Protein AF-A0A4U1CZB6-F1 (afdb_monomer_lite)

InterPro domains:
  IPR027994 WxL domain [PF13731] (20-150)

Foldseek 3Di:
DDWDDWDKDKDDFDDLPQDWDKDFAFDPFWTKDAQPVQALQKKWKWKAKAFKAWPVRPAGDDFPFKKFAAWPDKDFPDFDAFDDWDAPHDIDGRNDDDIDTGTIGHSRGTGGMIIIHGDGRRIMGTDRSVRWDADPVRHTIMIIMIMDMDMDGD

Organism: NCBI:txid1037680

Radius of gyration: 17.82 Å; chains: 1; bounding box: 45×23×53 Å

Sequence (154 aa):
MEYKPFSTIKSEYPKLNGTTQKVSESFLNKVIIKDTRKERNGWKLQVIASPLISEDTFRLFPENTIKLKSISDVSQISGLKGIAPTIVNSEQFIDGQQFITLVSASEETGYGIYEMTFPSNALQLELNPAFAYVRQDGTPLKYQTDINWRVIPN

Structure (mmCIF, N/CA/C/O backbone):
data_AF-A0A4U1CZB6-F1
#
_entry.id   AF-A0A4U1CZB6-F1
#
loop_
_atom_site.group_PDB
_atom_site.id
_atom_site.type_symbol
_atom_site.label_atom_id
_atom_site.label_alt_id
_atom_site.label_comp_id
_atom_site.label_asym_id
_atom_site.label_entity_id
_atom_site.label_seq_id
_atom_site.pdbx_PDB_ins_code
_atom_site.Cartn_x
_atom_site.Cartn_y
_atom_site.Cartn_z
_atom_site.occupancy
_atom_site.B_iso_or_equiv
_atom_site.auth_seq_id
_atom_site.auth_comp_id
_atom_site.auth_asym_id
_atom_site.auth_atom_id
_atom_site.pdbx_PDB_model_num
ATOM 1 N N . MET A 1 1 ? 19.096 3.255 -4.516 1.00 48.62 1 MET A N 1
ATOM 2 C CA . MET A 1 1 ? 17.630 3.263 -4.672 1.00 48.62 1 MET A CA 1
ATOM 3 C C . MET A 1 1 ? 17.075 4.036 -3.492 1.00 48.62 1 MET A C 1
ATOM 5 O O . MET A 1 1 ? 17.373 3.672 -2.364 1.00 48.62 1 MET A O 1
ATOM 9 N N . GLU A 1 2 ? 16.409 5.158 -3.740 1.00 31.55 2 GLU A N 1
ATOM 10 C CA . GLU A 1 2 ? 15.853 6.022 -2.691 1.00 31.55 2 GLU A CA 1
ATOM 11 C C . GLU A 1 2 ? 14.326 5.931 -2.756 1.00 31.55 2 GLU A C 1
ATOM 13 O O . GLU A 1 2 ? 13.760 5.964 -3.851 1.00 31.55 2 GLU A O 1
ATOM 18 N N . TYR A 1 3 ? 13.680 5.789 -1.599 1.00 40.88 3 TYR A N 1
ATOM 19 C CA . TYR A 1 3 ? 12.244 5.575 -1.468 1.00 40.88 3 TYR A CA 1
ATOM 20 C C . TYR A 1 3 ? 11.691 6.426 -0.313 1.00 40.88 3 TYR A C 1
ATOM 22 O O . TYR A 1 3 ? 12.267 6.423 0.775 1.00 40.88 3 TYR A O 1
ATOM 30 N N . LYS A 1 4 ? 10.593 7.159 -0.541 1.00 42.66 4 LYS A N 1
ATOM 31 C CA . LYS A 1 4 ? 9.857 7.915 0.491 1.00 42.66 4 LYS A CA 1
ATOM 32 C C . LYS A 1 4 ? 8.361 7.938 0.166 1.00 42.66 4 LYS A C 1
ATOM 34 O O . LYS A 1 4 ? 7.960 8.608 -0.781 1.00 42.66 4 LYS A O 1
ATOM 39 N N . PRO A 1 5 ? 7.542 7.230 0.948 1.00 41.53 5 PRO A N 1
ATOM 40 C CA . PRO A 1 5 ? 6.414 7.863 1.608 1.00 41.53 5 PRO A CA 1
ATOM 41 C C . PRO A 1 5 ? 6.253 7.292 3.019 1.00 41.53 5 PRO A C 1
ATOM 43 O O . PRO A 1 5 ? 5.990 6.108 3.212 1.00 41.53 5 PRO A O 1
ATOM 46 N N . PHE A 1 6 ? 6.381 8.162 4.014 1.00 35.38 6 PHE A N 1
ATOM 47 C CA . PHE A 1 6 ? 5.766 7.913 5.309 1.00 35.38 6 PHE A CA 1
ATOM 48 C C . PHE A 1 6 ? 4.330 8.423 5.210 1.00 35.38 6 PHE A C 1
ATOM 50 O O . PHE A 1 6 ? 4.113 9.592 4.889 1.00 35.38 6 PHE A O 1
ATOM 57 N N . SER A 1 7 ? 3.358 7.548 5.442 1.00 49.62 7 SER A N 1
ATOM 58 C CA . SER A 1 7 ? 1.954 7.923 5.580 1.00 49.62 7 SER A CA 1
ATOM 59 C C . SER A 1 7 ? 1.420 7.299 6.861 1.00 49.62 7 SER A C 1
ATOM 61 O O . SER A 1 7 ? 1.226 6.087 6.921 1.00 49.62 7 SER A O 1
ATOM 63 N N . THR A 1 8 ? 1.208 8.126 7.881 1.00 48.19 8 THR A N 1
ATOM 64 C CA . THR A 1 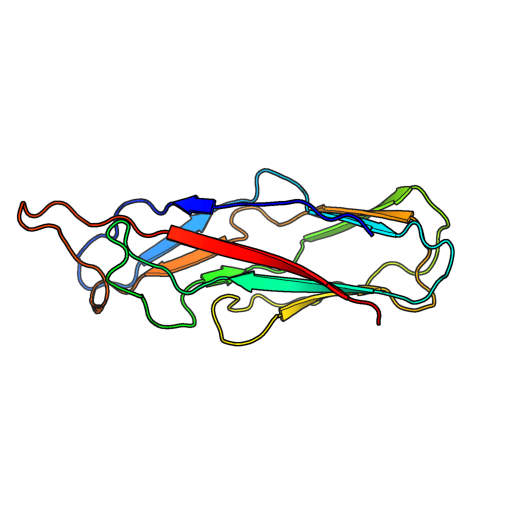8 ? 0.437 7.748 9.068 1.00 48.19 8 THR A CA 1
ATOM 65 C C . THR A 1 8 ? -1.037 7.942 8.742 1.00 48.19 8 THR A C 1
ATOM 67 O O . THR A 1 8 ? -1.443 9.058 8.411 1.00 48.19 8 THR A O 1
ATOM 70 N N . ILE A 1 9 ? -1.832 6.879 8.846 1.00 52.09 9 ILE A N 1
ATOM 71 C CA . ILE A 1 9 ? -3.294 6.975 8.763 1.00 52.09 9 ILE A CA 1
ATOM 72 C C . ILE A 1 9 ? -3.857 7.134 10.168 1.00 52.09 9 ILE A C 1
ATOM 74 O O . ILE A 1 9 ? -3.485 6.400 11.086 1.00 52.09 9 ILE A O 1
ATOM 78 N N . LYS A 1 10 ? -4.763 8.099 10.329 1.00 53.84 10 LYS A N 1
ATOM 79 C CA . LYS A 1 10 ? -5.525 8.325 11.558 1.00 53.84 10 LYS A CA 1
ATOM 80 C C . LYS A 1 10 ? -6.994 8.121 11.230 1.00 53.84 10 LYS A C 1
ATOM 82 O O . LYS A 1 10 ? -7.561 8.944 10.521 1.00 53.84 10 LYS A O 1
ATOM 87 N N . SER A 1 11 ? -7.609 7.059 11.747 1.00 51.97 11 SER A N 1
ATOM 88 C CA . SER A 1 11 ? -9.038 6.852 11.501 1.00 51.97 11 SER A CA 1
ATOM 89 C C . SER A 1 11 ? -9.883 7.854 12.294 1.00 51.97 11 SER A C 1
ATOM 91 O O . SER A 1 11 ? -9.538 8.247 13.415 1.00 51.97 11 SER A O 1
ATOM 93 N N . GLU A 1 12 ? -11.046 8.211 11.745 1.00 60.22 12 GLU A N 1
ATOM 94 C CA . GLU A 1 12 ? -12.145 8.750 12.549 1.00 60.22 12 GLU A CA 1
ATOM 95 C C . GLU A 1 12 ? -12.662 7.692 13.543 1.00 60.22 12 GLU A C 1
ATOM 97 O O . GLU A 1 12 ? -12.373 6.496 13.425 1.00 60.22 12 GLU A O 1
ATOM 102 N N . TYR A 1 13 ? -13.394 8.142 14.564 1.00 55.91 13 TYR A N 1
ATOM 103 C CA . TYR A 1 13 ? -13.839 7.312 15.683 1.00 55.91 13 TYR A CA 1
ATOM 104 C C . TYR A 1 13 ? -14.695 6.111 15.224 1.00 55.91 13 TYR A C 1
ATOM 106 O O . TYR A 1 13 ? -15.724 6.320 14.573 1.00 55.91 13 TYR A O 1
ATOM 114 N N . PRO A 1 14 ? -14.352 4.863 15.601 1.00 61.16 14 PRO A N 1
ATOM 115 C CA . PRO A 1 14 ? -15.210 3.714 15.321 1.00 61.16 14 PRO A CA 1
ATOM 116 C C . PRO A 1 14 ? -16.547 3.841 16.072 1.00 61.16 14 PRO A C 1
ATOM 118 O O . PRO A 1 14 ? -16.578 4.057 17.283 1.00 61.16 14 PRO A O 1
ATOM 121 N N . LYS A 1 15 ? -17.678 3.684 15.369 1.00 65.75 15 LYS A N 1
ATOM 122 C CA . LYS A 1 15 ? -19.023 3.675 15.977 1.00 65.75 15 LYS A CA 1
ATOM 123 C C . LYS A 1 15 ? -19.290 2.349 16.700 1.00 65.75 15 LYS A C 1
ATOM 125 O O . LYS A 1 15 ? -19.160 1.280 16.119 1.00 65.75 15 LYS A O 1
ATOM 130 N N . LEU A 1 16 ? -19.736 2.377 17.948 1.00 60.41 16 LEU A N 1
ATOM 131 C CA . LEU A 1 16 ? -20.037 1.155 18.707 1.00 60.41 16 LEU A CA 1
ATOM 132 C C . LEU A 1 16 ? -21.495 0.716 18.508 1.00 60.41 16 LEU A C 1
ATOM 134 O O . LEU A 1 16 ? -22.296 0.754 19.433 1.00 60.41 16 LEU A O 1
ATOM 138 N N . ASN A 1 17 ? -21.861 0.336 17.282 1.00 71.44 17 ASN A N 1
ATOM 139 C CA . ASN A 1 17 ? -23.235 -0.054 16.923 1.00 71.44 17 ASN A CA 1
ATOM 140 C C . ASN A 1 17 ? -23.401 -1.561 16.637 1.00 71.44 17 ASN A C 1
ATOM 142 O O . ASN A 1 17 ? -24.411 -1.972 16.073 1.00 71.44 17 ASN A O 1
ATOM 146 N N . GLY A 1 18 ? -22.392 -2.374 16.967 1.00 72.19 18 GLY A N 1
ATOM 147 C CA . GLY A 1 18 ? -22.397 -3.821 16.724 1.00 72.19 18 GLY A CA 1
ATOM 148 C C . GLY A 1 18 ? -22.174 -4.241 15.266 1.00 72.19 18 GLY A C 1
ATOM 149 O O . GLY A 1 18 ? -22.159 -5.435 14.985 1.00 72.19 18 GLY A O 1
ATOM 150 N N . THR A 1 19 ? -21.964 -3.299 14.341 1.00 82.94 19 THR A N 1
ATOM 151 C CA . THR A 1 19 ? -21.697 -3.598 12.925 1.00 82.94 19 THR A CA 1
ATOM 152 C C . THR A 1 19 ? -20.272 -3.230 12.535 1.00 82.94 19 THR A C 1
ATOM 154 O O . THR A 1 19 ? -19.765 -2.174 12.920 1.00 82.94 19 THR A O 1
ATOM 157 N N . THR A 1 20 ? -19.626 -4.096 11.748 1.00 83.88 20 THR A N 1
ATOM 158 C CA . THR A 1 20 ? -18.314 -3.802 11.165 1.00 83.88 20 THR A CA 1
ATOM 159 C C . THR A 1 20 ? -18.411 -2.579 10.266 1.00 83.88 20 THR A C 1
ATOM 161 O O . THR A 1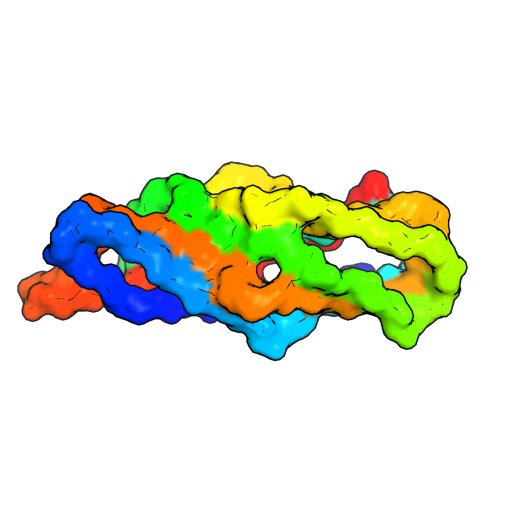 20 ? -19.230 -2.526 9.347 1.00 83.88 20 THR A O 1
ATOM 164 N N . GLN A 1 21 ? -17.549 -1.604 10.517 1.00 82.38 21 GLN A N 1
ATOM 165 C CA . GLN A 1 21 ? -17.460 -0.388 9.726 1.00 82.38 21 GLN A CA 1
ATOM 166 C C . GLN A 1 21 ? -16.373 -0.494 8.678 1.00 82.38 21 GLN A C 1
ATOM 168 O O . GLN A 1 21 ? -15.299 -1.032 8.931 1.00 82.38 21 GLN A O 1
ATOM 173 N N . LYS A 1 22 ? -16.662 0.077 7.511 1.00 86.81 22 LYS A N 1
ATOM 174 C CA . LYS A 1 22 ? -15.688 0.266 6.447 1.00 86.81 22 LYS A CA 1
ATOM 175 C C . LYS A 1 22 ? -15.369 1.745 6.346 1.00 86.81 22 LYS A C 1
ATOM 177 O O . LYS A 1 22 ? -16.262 2.545 6.078 1.00 86.81 22 LYS A O 1
ATOM 182 N N . VAL A 1 23 ? -14.112 2.087 6.578 1.00 83.75 23 VAL A N 1
ATOM 183 C CA . VAL A 1 23 ? -13.581 3.436 6.366 1.00 83.75 23 VAL A CA 1
ATOM 184 C C . VAL A 1 23 ? -12.605 3.344 5.211 1.00 83.75 23 VAL A C 1
ATOM 186 O O . VAL A 1 23 ? -11.836 2.390 5.144 1.00 83.75 23 VAL A O 1
ATOM 189 N N . SER A 1 24 ? -12.643 4.289 4.279 1.00 85.88 24 SER A N 1
ATOM 190 C CA . SER A 1 24 ? -11.718 4.284 3.149 1.00 85.88 24 SER A CA 1
ATOM 191 C C . SER A 1 24 ? -11.005 5.613 3.009 1.00 85.88 24 SER A C 1
ATOM 193 O O . SER A 1 24 ? -11.607 6.665 3.202 1.00 85.88 24 SE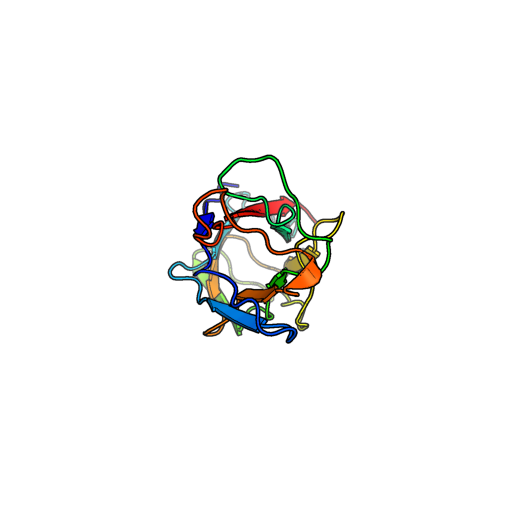R A O 1
ATOM 195 N N . GLU A 1 25 ? -9.737 5.543 2.624 1.00 84.12 25 GLU A N 1
ATOM 196 C CA . GLU A 1 25 ? -8.878 6.698 2.398 1.00 84.12 25 GLU A CA 1
ATOM 197 C C . GLU A 1 25 ? -8.169 6.602 1.046 1.00 84.12 25 GLU A C 1
ATOM 199 O O . GLU A 1 25 ? -7.934 5.522 0.494 1.00 84.12 25 GLU A O 1
ATOM 204 N N . SER A 1 26 ? -7.838 7.767 0.494 1.00 83.88 26 SER A N 1
ATOM 205 C CA . SER A 1 26 ? -7.066 7.892 -0.742 1.00 83.88 26 SER A CA 1
ATOM 206 C C . SER A 1 26 ? -5.629 8.283 -0.419 1.00 83.88 26 SER A C 1
ATOM 208 O O . SER A 1 26 ? -5.392 9.103 0.466 1.00 83.88 26 SER A O 1
ATOM 210 N N . PHE A 1 27 ? -4.666 7.760 -1.176 1.00 80.94 27 PHE A N 1
ATOM 211 C CA . PHE A 1 27 ? -3.297 8.263 -1.103 1.00 80.94 27 PHE A CA 1
ATOM 212 C C . PHE A 1 27 ? -3.230 9.641 -1.763 1.00 80.94 27 PHE A C 1
ATOM 214 O O . PHE A 1 27 ? -3.571 9.788 -2.935 1.00 80.94 27 PHE A O 1
ATOM 221 N N . LEU A 1 28 ? -2.783 10.651 -1.013 1.00 72.75 28 LEU A N 1
ATOM 222 C CA . LEU A 1 28 ? -2.597 12.010 -1.537 1.00 72.75 28 LEU A CA 1
ATOM 223 C C . LEU A 1 28 ? -1.370 12.121 -2.453 1.00 72.75 28 LEU A C 1
ATOM 225 O O . LEU A 1 28 ? -1.326 12.978 -3.330 1.00 72.75 28 LEU A O 1
ATOM 229 N N . ASN A 1 29 ? -0.380 11.249 -2.249 1.00 77.50 29 ASN A N 1
ATOM 230 C CA . ASN A 1 29 ? 0.890 11.258 -2.966 1.00 77.50 29 ASN A CA 1
ATOM 231 C C . ASN A 1 29 ? 1.066 9.976 -3.781 1.00 77.50 29 ASN A C 1
ATOM 233 O O . ASN A 1 29 ? 0.642 8.895 -3.370 1.00 77.50 29 ASN A O 1
ATOM 237 N N . LYS A 1 30 ? 1.756 10.098 -4.916 1.00 84.50 30 LYS A N 1
ATOM 238 C CA . LYS A 1 30 ? 2.209 8.957 -5.717 1.00 84.50 30 LYS A CA 1
ATOM 239 C C . LYS A 1 30 ? 3.358 8.232 -5.021 1.00 84.50 30 LYS A C 1
ATOM 241 O O . LYS A 1 30 ? 4.180 8.860 -4.351 1.00 84.50 30 LYS A O 1
ATOM 246 N N . VAL A 1 31 ? 3.463 6.926 -5.250 1.00 88.56 31 VAL A N 1
ATOM 247 C CA . VAL A 1 31 ? 4.664 6.169 -4.878 1.00 88.56 31 VAL A CA 1
ATOM 248 C C . VAL A 1 31 ? 5.675 6.277 -6.015 1.00 88.56 31 VAL A C 1
ATOM 250 O O . VAL A 1 31 ? 5.346 6.005 -7.168 1.00 88.56 31 VAL A O 1
ATOM 253 N N . ILE A 1 32 ? 6.902 6.695 -5.695 1.00 92.50 32 ILE A N 1
ATOM 254 C CA . ILE A 1 32 ? 7.964 6.918 -6.681 1.00 92.50 32 ILE A CA 1
ATOM 255 C C . ILE A 1 32 ? 9.112 5.944 -6.429 1.00 92.50 32 ILE A C 1
ATOM 257 O O . ILE A 1 32 ? 9.657 5.888 -5.325 1.00 92.50 32 ILE A O 1
ATOM 261 N N . ILE A 1 33 ? 9.525 5.224 -7.472 1.00 92.62 33 ILE A N 1
ATOM 262 C CA . ILE A 1 33 ? 10.735 4.397 -7.469 1.00 92.62 33 ILE A CA 1
ATOM 263 C C . ILE A 1 33 ? 11.771 5.011 -8.395 1.00 92.62 33 ILE A C 1
ATOM 265 O O . ILE A 1 33 ? 11.499 5.289 -9.560 1.00 92.62 33 ILE A O 1
ATOM 269 N N . LYS A 1 34 ? 12.989 5.179 -7.875 1.00 92.31 34 LYS A N 1
ATOM 270 C CA . LYS A 1 34 ? 14.159 5.614 -8.641 1.00 92.31 34 LYS A CA 1
ATOM 271 C C . LYS A 1 34 ? 15.133 4.447 -8.802 1.00 92.31 34 LYS A C 1
ATOM 273 O O . LYS A 1 34 ? 15.921 4.160 -7.894 1.00 92.31 34 LYS A O 1
ATOM 278 N N . ASP A 1 35 ? 15.101 3.799 -9.962 1.00 89.75 35 ASP A N 1
ATOM 279 C CA . ASP A 1 35 ? 16.110 2.824 -10.364 1.00 89.75 35 ASP A CA 1
ATOM 280 C C . ASP A 1 35 ? 17.257 3.517 -11.109 1.00 89.75 35 ASP A C 1
ATOM 282 O O . ASP A 1 35 ? 17.228 3.727 -12.322 1.00 89.75 35 ASP A O 1
ATOM 286 N N . THR A 1 36 ? 18.276 3.910 -10.348 1.00 86.81 36 THR A N 1
ATOM 287 C CA . THR A 1 36 ? 19.457 4.627 -10.846 1.00 86.81 36 THR A CA 1
ATOM 288 C C . THR A 1 36 ? 20.644 3.710 -11.118 1.00 86.81 36 THR A C 1
ATOM 290 O O . THR A 1 36 ? 21.723 4.210 -11.430 1.00 86.81 36 THR A O 1
ATOM 293 N N . ARG A 1 37 ? 20.479 2.388 -10.969 1.00 86.31 37 ARG A N 1
ATOM 294 C CA . ARG A 1 37 ? 21.582 1.421 -11.091 1.00 86.31 37 ARG A CA 1
ATOM 295 C C . ARG A 1 37 ? 22.149 1.373 -12.508 1.00 86.31 37 ARG A C 1
ATOM 297 O O . ARG A 1 37 ? 23.303 1.021 -12.680 1.00 86.31 37 ARG A O 1
ATOM 304 N N . LYS A 1 38 ? 21.344 1.763 -13.507 1.00 84.62 38 LYS A N 1
ATOM 305 C CA . LYS A 1 38 ? 21.638 1.614 -14.946 1.00 84.62 38 LYS A CA 1
ATOM 306 C C . LYS A 1 38 ? 21.860 0.159 -15.377 1.00 84.62 38 LYS A C 1
ATOM 308 O O . LYS A 1 38 ? 22.307 -0.100 -16.487 1.00 84.62 38 LYS A O 1
ATOM 313 N N . GLU A 1 39 ? 21.473 -0.767 -14.514 1.00 80.00 39 GLU A N 1
ATOM 314 C CA . GLU A 1 39 ? 21.493 -2.205 -14.715 1.00 80.00 39 GLU A CA 1
ATOM 315 C C . GLU A 1 39 ? 20.042 -2.678 -14.677 1.00 80.00 39 GLU A C 1
ATOM 317 O O . GLU A 1 39 ? 19.259 -2.232 -13.832 1.00 80.00 39 GLU A O 1
ATOM 322 N N . ARG A 1 40 ? 19.656 -3.543 -15.614 1.00 86.31 40 ARG A N 1
ATOM 323 C CA . ARG A 1 40 ? 18.286 -4.051 -15.703 1.00 86.31 40 ARG A CA 1
ATOM 324 C C . ARG A 1 40 ? 18.132 -5.295 -14.826 1.00 86.31 40 ARG A C 1
ATOM 326 O O . ARG A 1 40 ? 17.845 -6.365 -15.325 1.00 86.31 40 ARG A O 1
ATOM 333 N N . ASN A 1 41 ? 18.337 -5.165 -13.516 1.00 87.81 41 ASN A N 1
ATOM 334 C CA . ASN A 1 41 ? 18.311 -6.315 -12.588 1.00 87.81 41 ASN A CA 1
ATOM 335 C C . ASN A 1 41 ? 16.908 -6.577 -12.000 1.00 87.81 41 ASN A C 1
ATOM 337 O O . ASN A 1 41 ? 16.765 -7.276 -10.999 1.00 87.81 41 ASN A O 1
ATOM 341 N N . GLY A 1 42 ? 15.873 -5.927 -12.545 1.00 92.50 42 GLY A N 1
ATOM 342 C CA . GLY A 1 42 ? 14.519 -5.949 -11.997 1.00 92.50 42 GLY A CA 1
ATOM 343 C C . GLY A 1 42 ? 14.400 -5.380 -10.575 1.00 92.50 42 GLY A C 1
ATOM 344 O O . GLY A 1 42 ? 15.375 -4.956 -9.936 1.00 92.50 42 GLY A O 1
ATOM 345 N N . TRP A 1 43 ? 13.166 -5.312 -10.084 1.00 94.75 43 TRP A N 1
ATOM 346 C CA . TRP A 1 43 ? 12.839 -4.910 -8.714 1.00 94.75 43 TRP A CA 1
ATOM 347 C C . TRP A 1 43 ? 11.396 -5.288 -8.362 1.00 94.75 43 TRP A C 1
ATOM 349 O O . TRP A 1 43 ? 10.551 -5.454 -9.238 1.00 94.75 43 TRP A O 1
ATOM 359 N N . LYS A 1 44 ? 11.082 -5.378 -7.068 1.00 95.94 44 LYS A N 1
ATOM 360 C CA . LYS A 1 44 ? 9.714 -5.548 -6.555 1.00 95.94 44 LYS A CA 1
ATOM 361 C C . LYS A 1 44 ? 9.393 -4.449 -5.552 1.00 95.94 44 LYS A C 1
ATOM 363 O O . LYS A 1 44 ? 10.164 -4.243 -4.615 1.00 95.94 44 LYS A O 1
ATOM 368 N N . LEU A 1 45 ? 8.255 -3.775 -5.724 1.00 95.31 45 LEU A N 1
ATOM 369 C CA . LEU A 1 45 ? 7.682 -2.918 -4.685 1.00 95.31 45 LEU A CA 1
ATOM 370 C C . LEU A 1 45 ? 6.847 -3.780 -3.751 1.00 95.31 45 LEU A C 1
ATOM 372 O O . LEU A 1 45 ? 5.936 -4.477 -4.205 1.00 95.31 45 LEU A O 1
ATOM 376 N N . GLN A 1 46 ? 7.125 -3.681 -2.457 1.00 95.31 46 GLN A N 1
ATOM 377 C CA . GLN A 1 46 ? 6.362 -4.370 -1.436 1.00 95.31 46 GLN A CA 1
ATOM 378 C C . GLN A 1 46 ? 5.854 -3.426 -0.352 1.00 95.31 46 GLN A C 1
ATOM 380 O O . GLN A 1 46 ? 6.486 -2.410 -0.058 1.00 95.31 46 GLN A O 1
ATOM 385 N N . VAL A 1 47 ? 4.736 -3.803 0.261 1.00 94.50 47 VAL A N 1
ATOM 386 C CA . VAL A 1 47 ? 4.064 -3.060 1.329 1.00 94.50 47 VAL A CA 1
ATOM 387 C C . VAL A 1 47 ? 3.672 -3.991 2.474 1.00 94.50 47 VAL A C 1
ATOM 389 O O . VAL A 1 47 ? 3.389 -5.167 2.256 1.00 94.50 47 VAL A O 1
ATOM 392 N N . ILE A 1 48 ? 3.653 -3.460 3.688 1.00 95.31 48 ILE A N 1
ATOM 393 C CA . ILE A 1 48 ? 3.047 -4.060 4.876 1.00 95.31 48 ILE A CA 1
ATOM 394 C C . ILE A 1 48 ? 2.559 -2.918 5.772 1.00 95.31 48 ILE A C 1
ATOM 396 O O . ILE A 1 48 ? 3.143 -1.838 5.770 1.00 95.31 48 ILE A O 1
ATOM 400 N N . ALA A 1 49 ? 1.509 -3.126 6.543 1.00 93.31 49 ALA A N 1
ATOM 401 C CA . ALA A 1 49 ? 1.070 -2.219 7.586 1.00 93.31 49 ALA A CA 1
ATOM 402 C C . ALA A 1 49 ? 1.272 -2.883 8.947 1.00 93.31 49 ALA A C 1
ATOM 404 O O . ALA A 1 49 ? 1.145 -4.097 9.085 1.00 93.31 49 ALA A O 1
ATOM 405 N N . SER A 1 50 ? 1.581 -2.092 9.965 1.00 92.12 50 SER A N 1
ATOM 406 C CA . SER A 1 50 ? 1.478 -2.580 11.340 1.00 92.12 50 SER A CA 1
ATOM 407 C C . SER A 1 50 ? -0.001 -2.786 11.702 1.00 92.12 50 SER A C 1
ATOM 409 O O . SER A 1 50 ? -0.853 -2.051 11.185 1.00 92.12 50 SER A O 1
ATOM 411 N N . PRO A 1 51 ? -0.341 -3.708 12.619 1.00 91.06 51 PRO A N 1
ATOM 412 C CA . PRO A 1 51 ? -1.695 -3.779 13.161 1.00 91.06 51 PRO A CA 1
ATOM 413 C C . PRO A 1 51 ? -2.145 -2.413 13.700 1.00 91.06 51 PRO A C 1
ATOM 415 O O . PRO A 1 51 ? -1.326 -1.653 14.226 1.00 91.06 51 PRO A O 1
ATOM 418 N N . LEU A 1 52 ? -3.437 -2.088 13.578 1.00 89.88 52 LEU A N 1
ATOM 419 C CA . LEU A 1 52 ? -3.966 -0.844 14.146 1.00 89.88 52 LEU A CA 1
ATOM 420 C C . LEU A 1 52 ? -3.763 -0.844 15.661 1.00 89.88 52 LEU A C 1
ATOM 422 O O . LEU A 1 52 ? -4.230 -1.746 16.358 1.00 89.88 52 LEU A O 1
ATOM 426 N N . ILE A 1 53 ? -3.123 0.206 16.162 1.00 90.62 53 ILE A N 1
ATOM 427 C CA . ILE A 1 53 ? -2.864 0.422 17.580 1.00 90.62 53 ILE A CA 1
ATOM 428 C C . ILE A 1 53 ? -3.659 1.625 18.079 1.00 90.62 53 ILE A C 1
ATOM 430 O O . ILE A 1 53 ? -3.784 2.636 17.384 1.00 90.62 53 ILE A O 1
ATOM 434 N N . SER A 1 54 ? -4.228 1.519 19.275 1.00 88.62 54 SER A N 1
ATOM 435 C CA . SER A 1 54 ? -4.898 2.638 19.931 1.00 88.62 54 SER A CA 1
ATOM 436 C C . SER A 1 54 ? -3.923 3.789 20.203 1.00 88.62 54 SER A C 1
ATOM 438 O O . SER A 1 54 ? -2.726 3.587 20.388 1.00 88.62 54 SER A O 1
ATOM 440 N N . GLU A 1 55 ? -4.440 5.017 20.263 1.00 85.75 55 GLU A N 1
ATOM 441 C CA . GLU A 1 55 ? -3.665 6.237 20.550 1.00 85.75 55 GLU A CA 1
ATOM 442 C C . GLU A 1 55 ? -2.943 6.189 21.910 1.00 85.75 55 GLU A C 1
ATOM 444 O O . GLU A 1 55 ? -1.898 6.808 22.080 1.00 85.75 55 GLU A O 1
ATOM 449 N N . ASP A 1 56 ? -3.470 5.419 22.866 1.00 85.12 56 ASP A N 1
ATOM 450 C CA . ASP A 1 56 ? -2.832 5.151 24.161 1.00 85.12 56 ASP A CA 1
ATOM 451 C C . ASP A 1 56 ? -1.773 4.034 24.108 1.00 85.12 56 ASP A C 1
ATOM 453 O O . ASP A 1 56 ? -1.112 3.768 25.106 1.00 85.12 56 ASP A O 1
ATOM 457 N N . THR A 1 57 ? -1.576 3.405 22.947 1.00 84.12 57 THR A N 1
ATOM 458 C CA . THR A 1 57 ? -0.599 2.345 22.644 1.00 84.12 57 THR A CA 1
ATOM 459 C C . THR A 1 57 ? -0.811 0.995 23.335 1.00 84.12 57 THR A C 1
ATOM 461 O O . THR A 1 57 ? 0.024 0.104 23.208 1.00 84.12 57 THR A O 1
ATOM 464 N N . PHE A 1 58 ? -1.935 0.788 24.027 1.00 85.44 58 PHE A N 1
ATOM 465 C CA . PHE A 1 58 ? -2.156 -0.443 24.799 1.00 85.44 58 PHE A CA 1
ATOM 466 C C . PHE A 1 58 ? -2.964 -1.520 24.074 1.00 85.44 58 PHE A C 1
ATOM 468 O O . PHE A 1 58 ? -3.007 -2.660 24.538 1.00 85.44 58 PHE A O 1
ATOM 475 N N . ARG A 1 59 ? -3.659 -1.184 22.983 1.00 88.56 59 ARG A N 1
ATOM 476 C CA . ARG A 1 59 ? -4.665 -2.066 22.379 1.00 88.56 59 ARG A CA 1
ATOM 477 C C . ARG A 1 59 ? -4.430 -2.204 20.887 1.00 88.56 59 ARG A C 1
ATOM 479 O O . ARG A 1 59 ? -4.319 -1.206 20.182 1.00 88.56 59 ARG A O 1
ATOM 486 N N . LEU A 1 60 ? -4.408 -3.447 20.423 1.00 90.69 60 LEU A N 1
ATOM 487 C CA . LEU A 1 60 ? -4.249 -3.793 19.017 1.00 90.69 60 LEU A CA 1
ATOM 488 C C . LEU A 1 60 ? -5.558 -4.364 18.476 1.00 90.69 60 LEU A C 1
ATOM 490 O O . LEU A 1 60 ? -6.216 -5.162 19.147 1.00 90.69 60 LEU A O 1
ATOM 494 N N . PHE A 1 61 ? -5.921 -3.970 17.260 1.00 90.25 61 PHE A N 1
ATOM 495 C CA . PHE A 1 61 ? -6.875 -4.744 16.471 1.00 90.25 61 PHE A CA 1
ATOM 496 C C . PHE A 1 61 ? -6.230 -6.060 16.008 1.00 90.25 61 PHE A C 1
ATOM 498 O O . PHE A 1 61 ? -5.001 -6.148 15.924 1.00 90.25 61 PHE A O 1
ATOM 505 N N . PRO A 1 62 ? -7.043 -7.087 15.697 1.00 91.75 62 PRO A N 1
ATOM 506 C CA . PRO A 1 62 ? -6.547 -8.271 15.004 1.00 91.75 62 PRO A CA 1
ATOM 507 C C . PRO A 1 62 ? -5.944 -7.910 13.636 1.00 91.75 62 PRO A C 1
ATOM 509 O O . PRO A 1 62 ? -6.255 -6.866 13.069 1.00 91.75 62 PRO A O 1
ATOM 512 N N . GLU A 1 63 ? -5.102 -8.798 13.104 1.00 92.44 63 GLU A N 1
ATOM 513 C CA . GLU A 1 63 ? -4.612 -8.715 11.721 1.00 92.44 63 GLU A CA 1
ATOM 514 C C . GLU A 1 63 ? -5.770 -8.823 10.709 1.00 92.44 63 GLU A C 1
ATOM 516 O O . GLU A 1 63 ? -6.865 -9.296 11.033 1.00 92.44 63 GLU A O 1
ATOM 521 N N . ASN A 1 64 ? -5.492 -8.479 9.450 1.00 93.12 64 ASN A N 1
ATOM 522 C CA . ASN A 1 64 ? -6.446 -8.505 8.338 1.00 93.12 64 ASN A CA 1
ATOM 523 C C . ASN A 1 64 ? -7.623 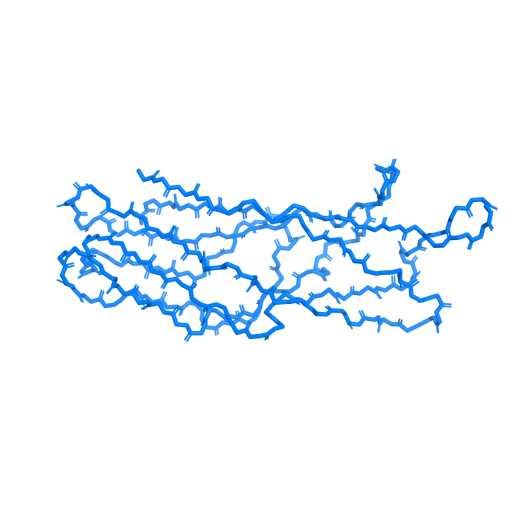-7.542 8.539 1.00 93.12 64 ASN A C 1
ATOM 525 O O . ASN A 1 64 ? -8.790 -7.882 8.337 1.00 93.12 64 ASN A O 1
ATOM 529 N N . THR A 1 65 ? -7.299 -6.314 8.922 1.00 92.62 65 THR A N 1
ATOM 530 C CA . THR A 1 65 ? -8.234 -5.190 9.042 1.00 92.62 65 THR A CA 1
ATOM 531 C C . THR A 1 65 ? -7.928 -4.078 8.048 1.00 92.62 65 THR A C 1
ATOM 533 O O . THR A 1 65 ? -8.795 -3.243 7.798 1.00 92.62 65 THR A O 1
ATOM 536 N N . ILE A 1 66 ? -6.740 -4.075 7.434 1.00 93.62 66 ILE A N 1
ATOM 537 C CA . ILE A 1 66 ? -6.301 -3.044 6.492 1.00 93.62 66 ILE A CA 1
ATOM 538 C C . ILE A 1 66 ? -6.154 -3.653 5.101 1.00 93.62 66 ILE A C 1
ATOM 540 O O . ILE A 1 66 ? -5.203 -4.381 4.822 1.00 93.62 66 ILE A O 1
ATOM 544 N N . LYS A 1 67 ? -7.073 -3.314 4.198 1.00 93.94 67 LYS A N 1
ATOM 545 C CA . LYS A 1 67 ? -7.008 -3.677 2.779 1.00 93.94 67 LYS A CA 1
ATOM 546 C C . LYS A 1 67 ? -6.403 -2.560 1.948 1.00 93.94 67 LYS A C 1
ATOM 548 O O . LYS A 1 67 ? -6.695 -1.382 2.156 1.00 93.94 67 LYS A O 1
ATOM 553 N N . LEU A 1 68 ? -5.628 -2.958 0.950 1.00 94.31 68 LEU A N 1
ATOM 554 C CA . LEU A 1 68 ? -5.107 -2.090 -0.089 1.00 94.31 68 LEU A CA 1
ATOM 555 C C . LEU A 1 68 ? -5.623 -2.564 -1.448 1.00 94.31 68 LEU A C 1
ATOM 557 O O . LEU A 1 68 ? -5.409 -3.714 -1.838 1.00 94.31 68 LEU A O 1
ATOM 561 N N . LYS A 1 69 ? -6.293 -1.674 -2.181 1.00 93.94 69 LYS A N 1
ATOM 562 C CA . LYS A 1 69 ? -6.653 -1.895 -3.584 1.00 93.94 69 LYS A CA 1
ATOM 563 C C . LYS A 1 69 ? -5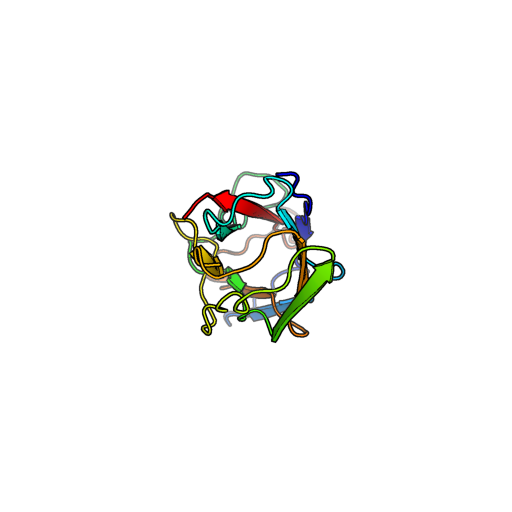.398 -1.925 -4.446 1.00 93.94 69 LYS A C 1
ATOM 565 O O . LYS A 1 69 ? -4.414 -1.245 -4.156 1.00 93.94 69 LYS A O 1
ATOM 570 N N . SER A 1 70 ? -5.471 -2.670 -5.544 1.00 93.25 70 SER A N 1
ATOM 571 C CA . SER A 1 70 ? -4.375 -2.719 -6.509 1.00 93.25 70 SER A CA 1
ATOM 572 C C . SER A 1 70 ? -4.067 -1.334 -7.098 1.00 93.25 70 SER A C 1
ATOM 574 O O . SER A 1 70 ? -4.939 -0.465 -7.188 1.00 93.25 70 SER A O 1
ATOM 576 N N . ILE A 1 71 ? -2.806 -1.142 -7.484 1.00 93.12 71 ILE A N 1
ATOM 577 C CA . ILE A 1 71 ? -2.310 0.059 -8.160 1.00 93.12 71 ILE A CA 1
ATOM 578 C C . ILE A 1 71 ? -3.036 0.201 -9.501 1.00 93.12 71 ILE A C 1
ATOM 580 O O . ILE A 1 71 ? -3.187 -0.768 -10.236 1.00 93.12 71 ILE A O 1
ATOM 584 N N . SER A 1 72 ? -3.496 1.408 -9.828 1.00 92.38 72 SER A N 1
ATOM 585 C CA . SER A 1 72 ? -4.239 1.649 -11.069 1.00 92.38 72 SER A CA 1
ATOM 586 C C . SER A 1 72 ? -3.326 1.846 -12.276 1.00 92.38 72 SER A C 1
ATOM 588 O O . SER A 1 72 ? -3.723 1.529 -13.391 1.00 92.38 72 SER A O 1
ATOM 590 N N . ASP A 1 73 ? -2.134 2.409 -12.063 1.00 93.69 73 ASP A N 1
ATOM 591 C CA . ASP A 1 73 ? -1.184 2.704 -13.135 1.00 93.69 73 ASP A CA 1
ATOM 592 C C . ASP A 1 73 ? 0.264 2.751 -12.628 1.00 93.69 73 ASP A C 1
ATOM 594 O O . ASP A 1 73 ? 0.524 3.186 -11.500 1.00 93.69 73 ASP A O 1
ATOM 598 N N . VAL A 1 74 ? 1.199 2.347 -13.493 1.00 95.12 74 VAL A N 1
ATOM 599 C CA . VAL A 1 74 ? 2.645 2.516 -13.308 1.00 95.12 74 VAL A CA 1
ATOM 600 C C . VAL A 1 74 ? 3.219 3.199 -14.547 1.00 95.12 74 VAL A C 1
ATOM 602 O O . VAL A 1 74 ? 3.363 2.588 -15.605 1.00 95.12 74 VAL A O 1
ATOM 605 N N . SER A 1 75 ? 3.610 4.459 -14.390 1.00 94.62 75 SER A N 1
ATOM 606 C CA . SER A 1 75 ? 4.135 5.300 -15.463 1.00 94.62 75 SER A CA 1
ATOM 607 C C . SER A 1 75 ? 5.645 5.500 -15.325 1.00 94.62 75 SER A C 1
ATOM 609 O O . SER A 1 75 ? 6.134 5.958 -14.291 1.00 94.62 75 SER A O 1
ATOM 611 N N . GLN A 1 76 ? 6.408 5.203 -16.381 1.00 94.94 76 GLN A N 1
ATOM 612 C CA . GLN A 1 76 ? 7.833 5.543 -16.443 1.00 94.94 76 GLN A CA 1
ATOM 613 C C . GLN A 1 76 ? 8.004 6.988 -16.933 1.00 94.94 76 GLN A C 1
ATOM 615 O O . GLN A 1 76 ? 7.719 7.289 -18.093 1.00 94.94 76 GLN A O 1
ATOM 620 N N . ILE A 1 77 ? 8.509 7.874 -16.072 1.00 95.19 77 ILE A N 1
ATOM 621 C CA . ILE A 1 77 ? 8.670 9.306 -16.384 1.00 95.19 77 ILE A CA 1
ATOM 622 C C . ILE A 1 77 ? 10.078 9.670 -16.873 1.00 95.19 77 ILE A C 1
ATOM 624 O O . ILE A 1 77 ? 10.275 10.723 -17.473 1.00 95.19 77 ILE A O 1
ATOM 628 N N . SER A 1 78 ? 11.076 8.819 -16.621 1.00 94.25 78 SER A N 1
ATOM 629 C CA . SER A 1 78 ? 12.463 9.042 -17.046 1.00 94.25 78 SER A CA 1
ATOM 630 C C . SER A 1 78 ? 13.239 7.728 -17.123 1.00 94.25 78 SER A C 1
ATOM 632 O O . SER A 1 78 ? 12.863 6.755 -16.469 1.00 94.25 78 SER A O 1
ATOM 634 N N . GLY A 1 79 ? 14.343 7.715 -17.874 1.00 92.81 79 GLY A N 1
ATOM 635 C CA . GLY A 1 79 ? 15.267 6.587 -17.996 1.00 92.81 79 GLY A CA 1
ATOM 636 C C . GLY A 1 79 ? 15.179 5.836 -19.325 1.00 92.81 79 GLY A C 1
ATOM 637 O O . GLY A 1 79 ? 14.589 6.308 -20.297 1.00 92.81 79 GLY A O 1
ATOM 638 N N . LEU A 1 80 ? 15.821 4.669 -19.375 1.00 93.06 80 LEU A N 1
ATOM 639 C CA . LEU A 1 80 ? 15.797 3.799 -20.545 1.00 93.06 80 LEU A CA 1
ATOM 640 C C . LEU A 1 80 ? 14.465 3.052 -20.574 1.00 93.06 80 LEU A C 1
ATOM 642 O O . LEU A 1 80 ? 14.089 2.449 -19.574 1.00 93.06 80 LEU A O 1
ATOM 646 N N . LYS A 1 81 ? 13.766 3.060 -21.710 1.00 92.88 81 LYS A N 1
ATOM 647 C CA . LYS A 1 81 ? 12.527 2.290 -21.860 1.00 92.88 81 LYS A CA 1
ATOM 648 C C . LYS A 1 81 ? 12.821 0.799 -22.052 1.00 92.88 81 LYS A C 1
ATOM 650 O O . LYS A 1 81 ? 13.819 0.416 -22.665 1.00 92.88 81 LYS A O 1
ATOM 655 N N . GLY A 1 82 ? 11.928 -0.027 -21.528 1.00 90.81 82 GLY A N 1
ATOM 656 C CA . GLY A 1 82 ? 11.911 -1.480 -21.679 1.00 90.81 82 GLY A CA 1
ATOM 657 C C . GLY A 1 82 ? 10.478 -1.987 -21.559 1.00 90.81 82 GLY A C 1
ATOM 658 O O . GLY A 1 82 ? 9.539 -1.224 -21.793 1.00 90.81 82 GLY A O 1
ATOM 659 N N . ILE A 1 83 ? 10.303 -3.246 -21.165 1.00 93.75 83 ILE A N 1
ATOM 660 C CA . ILE A 1 83 ? 8.969 -3.775 -20.856 1.00 93.75 83 ILE A CA 1
ATOM 661 C C . ILE A 1 83 ? 8.442 -3.103 -19.584 1.00 93.75 83 ILE A C 1
ATOM 663 O O . ILE A 1 83 ? 9.185 -2.899 -18.621 1.00 93.75 83 ILE A O 1
ATOM 667 N N . ALA A 1 84 ? 7.161 -2.737 -19.581 1.00 92.25 84 ALA A N 1
ATOM 668 C CA . ALA A 1 84 ? 6.526 -2.129 -18.419 1.00 92.25 84 ALA A CA 1
ATOM 669 C C . ALA A 1 84 ? 6.569 -3.074 -17.196 1.00 92.25 84 ALA A C 1
ATOM 671 O O . ALA A 1 84 ? 6.437 -4.290 -17.361 1.00 92.25 84 ALA A O 1
ATOM 672 N N . PRO A 1 85 ? 6.723 -2.546 -15.966 1.00 95.44 85 PRO A N 1
ATOM 673 C CA . PRO A 1 85 ? 6.530 -3.340 -14.760 1.00 95.44 85 PRO A CA 1
ATOM 674 C C . PRO A 1 85 ? 5.136 -3.980 -14.726 1.00 95.44 85 PRO A C 1
ATOM 676 O O . PRO A 1 85 ? 4.151 -3.388 -15.164 1.00 95.44 85 PRO A O 1
ATOM 679 N N . THR A 1 86 ? 5.044 -5.174 -14.155 1.00 96.00 86 THR A N 1
ATOM 680 C CA . THR A 1 86 ? 3.779 -5.879 -13.939 1.00 96.00 86 THR A CA 1
ATOM 681 C C . THR A 1 86 ? 3.144 -5.426 -12.629 1.00 96.00 86 THR A C 1
ATOM 683 O O . THR A 1 86 ? 3.780 -5.497 -11.576 1.00 96.00 86 THR A O 1
ATOM 686 N N . ILE A 1 87 ? 1.883 -4.997 -12.681 1.00 95.94 87 ILE A N 1
ATOM 687 C CA . ILE A 1 87 ? 1.065 -4.725 -11.493 1.00 95.94 87 ILE A CA 1
ATOM 688 C C . ILE A 1 87 ? 0.462 -6.041 -10.991 1.00 95.94 87 ILE A C 1
ATOM 690 O O . ILE A 1 87 ? -0.106 -6.814 -11.764 1.00 95.94 87 ILE A O 1
ATOM 694 N N . VAL A 1 88 ? 0.561 -6.291 -9.686 1.00 91.75 88 VAL A N 1
ATOM 695 C CA . VAL A 1 88 ? -0.116 -7.412 -9.030 1.00 91.75 88 VAL A CA 1
ATOM 696 C C . VAL A 1 88 ? -1.576 -7.012 -8.785 1.00 91.75 88 VAL A C 1
ATOM 698 O O . VAL A 1 88 ? -1.908 -6.259 -7.865 1.00 91.75 88 VAL A O 1
ATOM 701 N N . ASN A 1 89 ? -2.459 -7.481 -9.667 1.00 75.81 89 ASN A N 1
ATOM 702 C CA . ASN A 1 89 ? -3.863 -7.070 -9.736 1.00 75.81 89 ASN A CA 1
ATOM 703 C C . ASN A 1 89 ? -4.763 -7.828 -8.752 1.00 75.81 89 ASN A C 1
ATOM 705 O O . ASN A 1 89 ? -5.566 -8.671 -9.147 1.00 75.81 89 ASN A O 1
ATOM 709 N N . SER A 1 90 ? -4.667 -7.499 -7.466 1.00 86.31 90 SER A N 1
ATOM 710 C CA . SER A 1 90 ? -5.665 -7.917 -6.475 1.00 86.31 90 SER A CA 1
ATOM 711 C C . SER A 1 90 ? -5.708 -6.969 -5.282 1.00 86.31 90 SER A C 1
ATOM 713 O O . SER A 1 90 ? -4.669 -6.471 -4.856 1.00 86.31 90 SER A O 1
ATOM 715 N N . GLU A 1 91 ? -6.904 -6.745 -4.735 1.00 89.81 91 GLU A N 1
ATOM 716 C CA . GLU A 1 91 ? -7.068 -6.170 -3.396 1.00 89.81 91 GLU A CA 1
ATOM 717 C C . GLU A 1 91 ? -6.593 -7.183 -2.350 1.00 89.81 91 GLU A C 1
ATOM 719 O O . GLU A 1 91 ? -6.933 -8.365 -2.437 1.00 89.81 91 GLU A O 1
ATOM 724 N N . GLN A 1 92 ? -5.786 -6.735 -1.388 1.00 93.19 92 GLN A N 1
ATOM 725 C CA . GLN A 1 92 ? -5.150 -7.619 -0.409 1.00 93.19 92 GLN A CA 1
ATOM 726 C C . GLN A 1 92 ? -5.056 -6.950 0.961 1.00 93.19 92 GLN A C 1
ATOM 728 O O . GLN A 1 92 ? -4.942 -5.727 1.056 1.00 93.19 92 GLN A O 1
ATOM 733 N N . PHE A 1 93 ? -5.091 -7.756 2.023 1.00 94.12 93 PHE A N 1
ATOM 734 C CA . PHE A 1 93 ? -4.750 -7.283 3.360 1.00 94.12 93 PHE A CA 1
ATOM 735 C C . PHE A 1 93 ? -3.250 -7.016 3.449 1.00 94.12 93 PHE A C 1
ATOM 737 O O . PHE A 1 93 ? -2.449 -7.831 2.991 1.00 94.12 93 PHE A O 1
ATOM 744 N N . ILE A 1 94 ? -2.882 -5.874 4.024 1.00 94.62 94 ILE A N 1
ATOM 745 C CA . ILE A 1 94 ? -1.483 -5.461 4.171 1.00 94.62 94 ILE A CA 1
ATOM 746 C C . ILE A 1 94 ? -1.014 -5.483 5.624 1.00 94.62 94 ILE A C 1
ATOM 748 O O . ILE A 1 94 ? 0.181 -5.386 5.850 1.00 94.62 94 ILE A O 1
ATOM 752 N N . ASP A 1 95 ? -1.907 -5.657 6.599 1.00 94.25 95 ASP A N 1
ATOM 753 C CA . ASP A 1 95 ? -1.609 -5.713 8.038 1.00 94.25 95 ASP A CA 1
ATOM 754 C C . ASP A 1 95 ? -1.436 -7.135 8.590 1.00 94.25 95 ASP A C 1
ATOM 756 O O . ASP A 1 95 ? -1.744 -7.409 9.749 1.00 94.25 95 ASP A O 1
ATOM 760 N N . GLY A 1 96 ? -0.978 -8.054 7.739 1.00 89.75 96 GLY A N 1
ATOM 761 C CA . GLY A 1 96 ? -0.565 -9.395 8.148 1.00 89.75 96 GLY A CA 1
ATOM 762 C C . GLY A 1 96 ? 0.917 -9.458 8.529 1.00 89.75 96 GLY A C 1
ATOM 763 O O . GLY A 1 96 ? 1.591 -8.447 8.700 1.00 89.75 96 GLY A O 1
ATOM 764 N N . GLN A 1 97 ? 1.460 -10.674 8.595 1.00 88.12 97 GLN A N 1
ATOM 765 C CA . GLN A 1 97 ? 2.845 -10.913 9.035 1.00 88.12 97 GLN A CA 1
ATOM 766 C C . GLN A 1 97 ? 3.914 -10.737 7.948 1.00 88.12 97 GLN A C 1
ATOM 768 O O . GLN A 1 97 ? 5.109 -10.777 8.241 1.00 88.12 97 GLN A O 1
ATOM 773 N N . GLN A 1 98 ? 3.516 -10.578 6.684 1.00 92.12 98 GLN A N 1
ATOM 774 C CA . GLN A 1 98 ? 4.442 -10.579 5.554 1.00 92.12 98 GLN A CA 1
ATOM 775 C C . GLN A 1 98 ? 4.216 -9.411 4.602 1.00 92.12 98 GLN A C 1
ATOM 777 O O . GLN A 1 98 ? 3.096 -8.959 4.380 1.00 92.12 98 GLN A O 1
ATOM 782 N N . PHE A 1 99 ? 5.313 -8.972 3.990 1.00 94.56 99 PHE A N 1
ATOM 783 C CA . PHE A 1 99 ? 5.288 -7.991 2.916 1.00 94.56 99 PHE A CA 1
ATOM 784 C C . PHE A 1 99 ? 4.581 -8.544 1.680 1.00 94.56 99 PHE A C 1
ATOM 786 O O . PHE A 1 99 ? 4.903 -9.625 1.184 1.00 94.56 99 PHE A O 1
ATOM 793 N N . ILE A 1 100 ? 3.678 -7.741 1.140 1.00 94.69 100 ILE A N 1
ATOM 794 C CA . ILE A 1 100 ? 2.895 -8.031 -0.049 1.00 94.69 100 ILE A CA 1
ATOM 795 C C . ILE A 1 100 ? 3.516 -7.328 -1.252 1.00 94.69 100 ILE A C 1
ATOM 797 O O . ILE A 1 100 ? 3.854 -6.150 -1.173 1.00 94.69 100 ILE A O 1
ATOM 801 N N . THR A 1 101 ? 3.669 -8.035 -2.373 1.00 95.31 101 THR A N 1
ATOM 802 C CA . THR A 1 101 ? 4.207 -7.450 -3.613 1.00 95.31 101 THR A CA 1
ATOM 803 C C . THR A 1 101 ? 3.094 -6.780 -4.406 1.00 95.31 101 THR A C 1
ATOM 805 O O . THR A 1 101 ? 2.106 -7.428 -4.729 1.00 95.31 101 THR A O 1
ATOM 808 N N . LEU A 1 102 ? 3.281 -5.507 -4.758 1.00 95.19 102 LEU A N 1
ATOM 809 C CA . LEU A 1 102 ? 2.308 -4.729 -5.532 1.00 95.19 102 LEU A CA 1
ATOM 810 C C . LEU A 1 102 ? 2.711 -4.563 -6.997 1.00 95.19 102 LEU A C 1
ATOM 812 O O . LEU A 1 102 ? 1.857 -4.515 -7.878 1.00 95.19 102 LEU A O 1
ATOM 816 N N . VAL A 1 103 ? 4.015 -4.456 -7.256 1.00 95.81 103 VAL A N 1
ATOM 817 C CA . VAL A 1 103 ? 4.581 -4.278 -8.598 1.00 95.81 103 VAL A CA 1
ATOM 818 C C . VAL A 1 103 ? 5.859 -5.090 -8.705 1.00 95.81 103 VAL A C 1
ATOM 820 O O . VAL A 1 103 ? 6.654 -5.116 -7.763 1.00 95.81 103 VAL A O 1
ATOM 823 N N . SER A 1 104 ? 6.081 -5.709 -9.860 1.00 96.06 104 SER A N 1
ATOM 824 C CA . SER A 1 104 ? 7.327 -6.391 -10.196 1.00 96.06 104 SER A CA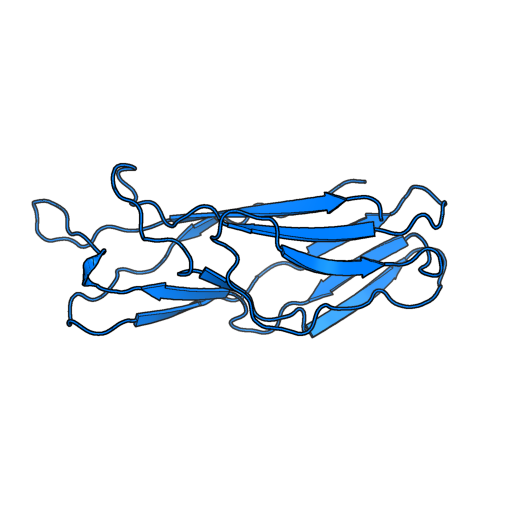 1
ATOM 825 C C . SER A 1 104 ? 7.841 -5.933 -11.559 1.00 96.06 104 SER A C 1
ATOM 827 O O . SER A 1 104 ? 7.142 -6.015 -12.563 1.00 96.06 104 SER A O 1
ATOM 829 N N . ALA A 1 105 ? 9.075 -5.448 -11.590 1.00 95.75 105 ALA A N 1
ATOM 830 C CA . ALA A 1 105 ? 9.850 -5.175 -12.790 1.00 95.75 105 ALA A CA 1
ATOM 831 C C . ALA A 1 105 ? 10.804 -6.343 -13.058 1.00 95.75 105 ALA A C 1
ATOM 833 O O . ALA A 1 105 ? 11.510 -6.779 -12.145 1.00 95.75 105 ALA A O 1
ATOM 834 N N . SER A 1 106 ? 10.840 -6.830 -14.297 1.00 95.50 106 SER A N 1
ATOM 835 C CA . SER A 1 106 ? 11.755 -7.893 -14.726 1.00 95.50 106 SER A CA 1
ATOM 836 C C . SER A 1 106 ? 13.107 -7.322 -15.164 1.00 95.50 106 SER A C 1
ATOM 838 O O . SER A 1 106 ? 13.325 -6.110 -15.145 1.00 95.50 106 SER A O 1
ATOM 840 N N . GLU A 1 107 ? 14.016 -8.190 -15.605 1.00 94.12 107 GLU A N 1
ATOM 841 C CA . GLU A 1 107 ? 15.278 -7.769 -16.226 1.00 94.12 107 GLU A CA 1
ATOM 842 C C . GLU A 1 107 ? 15.101 -7.171 -17.635 1.00 94.12 107 GLU A C 1
ATOM 844 O O . GLU A 1 107 ? 15.996 -6.546 -18.203 1.00 94.12 107 GLU A O 1
ATOM 849 N N . GLU A 1 108 ? 13.909 -7.304 -18.213 1.00 93.62 108 GLU A N 1
ATOM 850 C CA . GLU A 1 108 ? 13.549 -6.661 -19.478 1.00 93.62 108 GLU A CA 1
ATOM 851 C C . GLU A 1 108 ? 12.945 -5.267 -19.255 1.00 93.62 108 GLU A C 1
ATOM 853 O O . GLU A 1 108 ? 12.830 -4.467 -20.194 1.00 93.62 108 GLU A O 1
ATOM 858 N N . THR A 1 109 ? 12.597 -4.942 -18.005 1.00 94.25 109 THR A N 1
ATOM 859 C CA . THR A 1 109 ? 12.187 -3.602 -17.603 1.00 94.25 109 THR A CA 1
ATOM 860 C C . THR A 1 109 ? 13.386 -2.660 -17.611 1.00 94.25 109 THR A C 1
ATOM 862 O O . THR A 1 109 ? 14.480 -2.971 -17.140 1.00 94.25 109 THR A O 1
ATOM 865 N N . GLY A 1 110 ? 13.193 -1.474 -18.184 1.00 91.50 110 GLY A N 1
ATOM 866 C CA . GLY A 1 110 ? 14.243 -0.466 -18.237 1.00 91.50 110 GLY A CA 1
ATOM 867 C C . GLY A 1 110 ? 14.558 0.140 -16.862 1.00 91.50 110 GLY A C 1
ATOM 868 O O . GLY A 1 110 ? 13.768 0.056 -15.924 1.00 91.50 110 GLY A O 1
ATOM 869 N N . TYR A 1 111 ? 15.710 0.788 -16.715 1.00 92.06 111 TYR A N 1
ATOM 870 C CA . TYR A 1 111 ? 16.004 1.570 -15.508 1.00 92.06 111 TYR A CA 1
ATOM 871 C C . TYR A 1 111 ? 15.433 2.985 -15.648 1.00 92.06 111 TYR A C 1
ATOM 873 O O . TYR A 1 111 ? 15.287 3.496 -16.761 1.00 92.06 111 TYR A O 1
ATOM 881 N N . GLY A 1 112 ? 15.147 3.660 -14.537 1.00 93.56 112 GLY A N 1
ATOM 882 C CA . GLY A 1 112 ? 14.528 4.976 -14.599 1.00 93.56 112 GLY A CA 1
ATOM 883 C C . GLY A 1 112 ? 13.759 5.393 -13.359 1.00 93.56 112 GLY A C 1
ATOM 884 O O . GLY A 1 112 ? 13.937 4.839 -12.277 1.00 93.56 112 GLY A O 1
ATOM 885 N N . ILE A 1 113 ? 12.898 6.393 -13.535 1.00 93.88 113 ILE A N 1
ATOM 886 C CA . ILE A 1 113 ? 11.979 6.853 -12.495 1.00 93.88 113 ILE A CA 1
ATOM 887 C C . ILE A 1 113 ? 10.570 6.398 -12.862 1.00 93.88 113 ILE A C 1
ATOM 889 O O . ILE A 1 113 ? 10.089 6.678 -13.963 1.00 93.88 113 ILE A O 1
ATOM 893 N N . TYR A 1 114 ? 9.936 5.709 -11.922 1.00 94.88 114 TYR A N 1
ATOM 894 C CA . TYR A 1 114 ? 8.596 5.157 -12.036 1.00 94.88 114 TYR A CA 1
ATOM 895 C C . TYR A 1 114 ? 7.681 5.830 -11.027 1.00 94.88 114 TYR A C 1
ATOM 897 O O . TYR A 1 114 ? 8.018 5.913 -9.846 1.00 94.88 114 TYR A O 1
ATOM 905 N N . GLU A 1 115 ? 6.525 6.280 -11.492 1.00 94.44 115 GLU A N 1
ATOM 906 C CA . GLU A 1 115 ? 5.451 6.807 -10.665 1.00 94.44 115 GLU A CA 1
ATOM 907 C C . GLU A 1 115 ? 4.285 5.829 -10.648 1.00 94.44 115 GLU A C 1
ATOM 909 O O . GLU A 1 115 ? 3.864 5.332 -11.690 1.00 94.44 115 GLU A O 1
ATOM 914 N N . MET A 1 116 ? 3.749 5.577 -9.462 1.00 93.06 116 MET A N 1
ATOM 915 C CA . MET A 1 116 ? 2.632 4.664 -9.265 1.00 93.06 116 MET A CA 1
ATOM 916 C C . MET A 1 116 ? 1.444 5.422 -8.715 1.00 93.06 116 MET A C 1
ATOM 918 O O . MET A 1 116 ? 1.566 6.195 -7.757 1.00 93.06 116 MET A O 1
ATOM 922 N N . THR A 1 117 ? 0.295 5.169 -9.325 1.00 91.56 117 THR A N 1
ATOM 923 C CA . THR A 1 117 ? -0.965 5.802 -8.957 1.00 91.56 117 THR A CA 1
ATOM 924 C C . THR A 1 117 ? -1.865 4.767 -8.308 1.00 91.56 117 THR A C 1
ATOM 926 O O . THR A 1 117 ? -2.091 3.693 -8.861 1.00 91.56 117 THR A O 1
ATOM 929 N N . PHE A 1 118 ? -2.380 5.092 -7.129 1.00 91.75 118 PHE A N 1
ATOM 930 C CA . PHE A 1 118 ? -3.430 4.316 -6.486 1.00 91.75 118 PHE A CA 1
ATOM 931 C C . PHE A 1 118 ? -4.802 4.854 -6.905 1.00 91.75 118 PHE A C 1
ATOM 933 O O . PHE A 1 118 ? -4.939 6.064 -7.108 1.00 91.75 118 PHE A O 1
ATOM 940 N N . PRO A 1 119 ? -5.832 3.997 -6.998 1.00 92.19 119 PRO A N 1
ATOM 941 C CA . PRO A 1 119 ? -7.192 4.473 -7.195 1.00 92.19 119 PRO A CA 1
ATOM 942 C C . PRO A 1 119 ? -7.657 5.312 -5.994 1.00 92.19 119 PRO A C 1
ATOM 944 O O . PRO A 1 119 ? -7.112 5.230 -4.890 1.00 92.19 119 PRO A O 1
ATOM 947 N N . SER A 1 120 ? -8.722 6.090 -6.176 1.00 89.62 120 SER A N 1
ATOM 948 C CA . SER A 1 120 ? -9.421 6.705 -5.044 1.00 89.62 120 SER A CA 1
ATOM 949 C C . SER A 1 120 ? -9.892 5.632 -4.059 1.00 89.62 120 SER A C 1
ATOM 951 O O . SER A 1 120 ? -10.340 4.556 -4.476 1.00 89.62 120 SER A O 1
ATOM 953 N N . ASN A 1 121 ? -9.874 5.944 -2.764 1.00 90.56 121 ASN A N 1
ATOM 954 C CA . ASN A 1 121 ? -10.287 5.035 -1.694 1.00 90.56 121 ASN A CA 1
ATOM 955 C C . ASN A 1 121 ? -9.498 3.715 -1.740 1.00 90.56 121 ASN A C 1
ATOM 957 O O . ASN A 1 121 ? -10.089 2.638 -1.630 1.00 90.56 121 ASN A O 1
ATOM 961 N N . ALA A 1 122 ? -8.196 3.795 -2.031 1.00 92.06 122 ALA A N 1
ATOM 962 C CA . ALA A 1 122 ? -7.319 2.637 -2.166 1.00 92.06 122 ALA A CA 1
ATOM 963 C C . ALA A 1 122 ? -7.042 1.937 -0.840 1.00 92.06 122 ALA A C 1
ATOM 965 O O . ALA A 1 122 ? -6.868 0.723 -0.844 1.00 92.06 122 ALA A O 1
ATOM 966 N N . LEU A 1 123 ? -7.015 2.668 0.271 1.00 91.81 123 LEU A N 1
ATOM 967 C CA . LEU A 1 123 ? -6.903 2.070 1.591 1.00 91.81 123 LEU A CA 1
ATOM 968 C C . LEU A 1 123 ? -8.303 1.869 2.167 1.00 91.81 123 LEU A C 1
ATOM 970 O O . LEU A 1 123 ? -9.108 2.798 2.153 1.00 91.81 123 LEU A O 1
ATOM 974 N N . GLN A 1 124 ? -8.597 0.681 2.686 1.00 91.50 124 GLN A N 1
ATOM 975 C CA . GLN A 1 124 ? -9.856 0.384 3.361 1.00 91.50 124 GLN A CA 1
ATOM 976 C C . GLN A 1 124 ? -9.592 -0.288 4.707 1.00 91.50 124 GLN A C 1
ATOM 978 O O . GLN A 1 124 ? -8.956 -1.333 4.773 1.00 91.50 124 GLN A O 1
ATOM 983 N N . LEU A 1 125 ? -10.131 0.299 5.768 1.00 89.88 125 LEU A N 1
ATOM 984 C CA . LEU A 1 125 ? -10.135 -0.243 7.120 1.00 89.88 125 LEU A CA 1
ATOM 985 C C . LEU A 1 125 ? -11.457 -0.973 7.368 1.00 89.88 125 LEU A C 1
ATOM 987 O O . LEU A 1 125 ? -12.525 -0.414 7.114 1.00 89.88 125 LEU A O 1
ATOM 991 N N . GLU A 1 126 ? -11.392 -2.196 7.886 1.00 89.69 126 GLU A N 1
ATOM 992 C CA . GLU A 1 126 ? -12.538 -2.992 8.330 1.00 89.69 126 GLU A CA 1
ATOM 993 C C . GLU A 1 126 ? -12.528 -3.087 9.862 1.00 89.69 126 GLU A C 1
ATOM 995 O O . GLU A 1 126 ? -11.867 -3.931 10.462 1.00 89.69 126 GLU A O 1
ATOM 1000 N N . LEU A 1 127 ? -13.261 -2.180 10.510 1.00 86.00 127 LEU A N 1
ATOM 1001 C CA . LEU A 1 127 ? -13.268 -2.015 11.961 1.00 86.00 127 LEU A CA 1
ATOM 1002 C C . LEU A 1 127 ? -14.453 -2.757 12.574 1.00 86.00 127 LEU A C 1
ATOM 1004 O O . LEU A 1 127 ? -15.596 -2.300 12.500 1.00 86.00 127 LEU A O 1
ATOM 1008 N N . ASN A 1 128 ? -14.188 -3.898 13.208 1.00 86.75 128 ASN A N 1
ATOM 1009 C CA . ASN A 1 128 ? -15.185 -4.573 14.031 1.00 86.75 128 ASN A CA 1
ATOM 1010 C C . ASN A 1 128 ? -15.248 -3.905 15.425 1.00 86.75 128 ASN A C 1
ATOM 1012 O O . ASN A 1 128 ? -14.239 -3.897 16.137 1.00 86.75 128 ASN A O 1
ATOM 1016 N N . PRO A 1 129 ? -16.411 -3.367 15.844 1.00 84.06 129 PRO A N 1
ATOM 1017 C CA . PRO A 1 129 ? -16.543 -2.650 17.111 1.00 84.06 129 PRO A CA 1
ATOM 1018 C C . PRO A 1 129 ? -16.276 -3.514 18.351 1.00 84.06 129 PRO A C 1
ATOM 1020 O O . PRO A 1 129 ? -16.017 -2.954 19.408 1.00 84.06 129 PRO A O 1
ATOM 1023 N N . ALA A 1 130 ? -16.272 -4.848 18.239 1.00 86.88 130 ALA A N 1
ATOM 1024 C CA . ALA A 1 130 ? -15.876 -5.744 19.330 1.00 86.88 130 ALA A CA 1
ATOM 1025 C C . ALA A 1 130 ? -14.414 -5.553 19.785 1.00 86.88 130 ALA A C 1
ATOM 1027 O O . ALA A 1 130 ? -14.066 -5.943 20.897 1.00 86.88 130 ALA A O 1
ATOM 1028 N N . PHE A 1 131 ? -13.569 -4.948 18.943 1.00 86.25 131 PHE A N 1
ATOM 1029 C CA . PHE A 1 131 ? -12.162 -4.649 19.244 1.00 86.25 131 PHE A CA 1
ATOM 1030 C C . PHE A 1 131 ? -11.894 -3.148 19.432 1.00 86.25 131 PHE A C 1
ATOM 1032 O O . PHE A 1 131 ? -10.754 -2.739 19.662 1.00 86.25 131 PHE A O 1
ATOM 1039 N N . ALA A 1 132 ? -12.939 -2.323 19.352 1.00 86.19 132 ALA A N 1
ATOM 1040 C CA . ALA A 1 132 ? -12.860 -0.895 19.608 1.00 86.19 132 ALA A CA 1
ATOM 1041 C C . ALA A 1 132 ? -13.106 -0.597 21.093 1.00 86.19 132 ALA A C 1
ATOM 1043 O O . ALA A 1 132 ? -13.886 -1.271 21.764 1.00 86.19 132 ALA A O 1
ATOM 1044 N N . TYR A 1 133 ? -12.452 0.443 21.603 1.00 85.00 133 TYR A N 1
ATOM 1045 C CA . TYR A 1 133 ? -12.508 0.813 23.013 1.00 85.00 133 TYR A CA 1
ATOM 1046 C C . TYR A 1 133 ? -12.805 2.302 23.193 1.00 85.00 133 TYR A C 1
ATOM 1048 O O . TYR A 1 133 ? -12.554 3.127 22.312 1.00 85.00 133 TYR A O 1
ATOM 1056 N N . VAL A 1 134 ? -13.332 2.642 24.365 1.00 86.12 134 VAL A N 1
ATOM 1057 C CA . VAL A 1 134 ? -13.547 4.021 24.814 1.00 86.12 134 VAL A CA 1
ATOM 1058 C C . VAL A 1 134 ? -12.621 4.340 25.984 1.00 86.12 134 VAL A C 1
ATOM 1060 O O . VAL A 1 134 ? -12.176 3.443 26.705 1.00 86.12 134 VAL A O 1
ATOM 1063 N N . ARG A 1 135 ? -12.331 5.624 26.178 1.00 82.00 135 ARG A N 1
ATOM 1064 C CA . ARG A 1 135 ? -11.699 6.145 27.392 1.00 82.00 135 ARG A CA 1
ATOM 1065 C C . ARG A 1 135 ? -12.654 6.029 28.585 1.00 82.00 135 ARG A C 1
ATOM 1067 O O . ARG A 1 135 ? -13.849 5.790 28.423 1.00 82.00 135 ARG A O 1
ATOM 1074 N N . GLN A 1 136 ? -12.131 6.245 29.794 1.00 85.25 136 GLN A N 1
ATOM 1075 C CA . GLN A 1 136 ? -12.932 6.228 31.030 1.00 85.25 136 GLN A CA 1
ATOM 1076 C C . GLN A 1 136 ? -14.082 7.248 31.022 1.00 85.25 136 GLN A C 1
ATOM 1078 O O . GLN A 1 136 ? -15.116 7.000 31.629 1.00 85.25 136 GLN A O 1
ATOM 1083 N N . ASP A 1 137 ? -13.918 8.365 30.313 1.00 88.12 137 ASP A N 1
ATOM 1084 C CA . ASP A 1 137 ? -14.942 9.401 30.137 1.00 88.12 137 ASP A CA 1
ATOM 1085 C C . ASP A 1 137 ? -15.998 9.057 29.065 1.00 88.12 137 ASP A C 1
ATOM 1087 O O . ASP A 1 137 ? -16.865 9.873 28.760 1.00 88.12 137 ASP A O 1
ATOM 1091 N N . GLY A 1 138 ? -15.931 7.858 28.475 1.00 83.38 138 GLY A N 1
ATOM 1092 C CA . GLY A 1 138 ? -16.841 7.395 27.429 1.00 83.38 138 GLY A CA 1
ATOM 1093 C C . GLY A 1 138 ? -16.501 7.890 26.021 1.00 83.38 138 GLY A C 1
ATOM 1094 O O . GLY A 1 138 ? -17.183 7.507 25.069 1.00 83.38 138 GLY A O 1
ATOM 1095 N N . THR A 1 139 ? -15.449 8.697 25.839 1.00 84.12 139 THR A N 1
ATOM 1096 C CA . THR A 1 139 ? -15.036 9.146 24.502 1.00 84.12 139 THR A CA 1
ATOM 1097 C C . THR A 1 139 ? -14.373 8.007 23.717 1.00 84.12 139 THR A C 1
ATOM 1099 O O . THR A 1 139 ? -13.567 7.264 24.285 1.00 84.12 139 THR A O 1
ATOM 1102 N N . PRO A 1 140 ? -14.649 7.830 22.410 1.00 81.69 140 PRO A N 1
ATOM 1103 C CA . PRO A 1 140 ? -14.035 6.738 21.661 1.00 81.69 140 PRO A CA 1
ATOM 1104 C C . PRO A 1 140 ? -12.522 6.936 21.497 1.00 81.69 140 PRO A C 1
ATOM 1106 O O . PRO A 1 140 ? -12.032 8.060 21.335 1.00 81.69 140 PRO A O 1
ATOM 1109 N N . LEU A 1 141 ? -11.765 5.838 21.545 1.00 85.25 141 LEU A N 1
ATOM 1110 C CA . LEU A 1 141 ? -10.333 5.867 21.263 1.00 85.25 141 LEU A CA 1
ATOM 1111 C C . LEU A 1 141 ? -10.082 5.985 19.759 1.00 85.25 141 LEU A C 1
ATOM 1113 O O . LEU A 1 141 ? -10.817 5.438 18.934 1.00 85.25 141 LEU A O 1
ATOM 1117 N N . LYS A 1 142 ? -9.020 6.714 19.419 1.00 86.00 142 LYS A N 1
ATOM 1118 C CA . LYS A 1 142 ? -8.485 6.780 18.060 1.00 86.00 142 LYS A CA 1
ATOM 1119 C C . LYS A 1 142 ? -7.494 5.647 17.850 1.00 86.00 142 LYS A C 1
ATOM 1121 O O . LYS A 1 142 ? -6.865 5.194 18.807 1.00 86.00 142 LYS A O 1
ATOM 1126 N N . TYR A 1 143 ? -7.343 5.241 16.597 1.00 87.12 143 TYR A N 1
ATOM 1127 C CA . TYR A 1 143 ? -6.412 4.201 16.185 1.00 87.12 143 TYR A CA 1
ATOM 1128 C C . TYR A 1 143 ? -5.528 4.704 15.052 1.00 87.12 143 TYR A C 1
ATOM 1130 O O . TYR A 1 143 ? -5.936 5.550 14.249 1.00 87.12 143 TYR A O 1
ATOM 1138 N N . GLN A 1 144 ? -4.312 4.180 15.012 1.00 88.44 144 GLN A N 1
ATOM 1139 C CA . GLN A 1 144 ? -3.306 4.519 14.021 1.00 88.44 144 GLN A CA 1
ATOM 1140 C C . GLN A 1 144 ? -2.548 3.275 13.570 1.00 88.44 144 GLN A C 1
ATOM 1142 O O . GLN A 1 144 ? -2.537 2.249 14.246 1.00 88.44 144 GLN A O 1
ATOM 1147 N N . THR A 1 145 ? -1.913 3.379 12.414 1.00 89.19 145 THR A N 1
ATOM 1148 C CA . THR A 1 145 ? -1.075 2.341 11.813 1.00 89.19 145 THR A CA 1
ATOM 1149 C C . THR A 1 145 ? 0.028 3.013 11.007 1.00 89.19 145 THR A C 1
ATOM 1151 O O . THR A 1 145 ? -0.155 4.122 10.489 1.00 89.19 145 THR A O 1
ATOM 1154 N N . ASP A 1 146 ? 1.150 2.316 10.883 1.00 89.69 146 ASP A N 1
ATOM 1155 C CA . ASP A 1 146 ? 2.236 2.697 9.997 1.00 89.69 146 ASP A CA 1
ATOM 1156 C C . ASP A 1 146 ? 2.223 1.794 8.769 1.00 89.69 146 ASP A C 1
ATOM 1158 O O . ASP A 1 146 ? 2.330 0.570 8.885 1.00 89.69 146 ASP A O 1
ATOM 1162 N N . ILE A 1 147 ? 2.134 2.403 7.584 1.00 90.06 147 ILE A N 1
ATOM 1163 C CA . ILE A 1 147 ? 2.351 1.692 6.325 1.00 90.06 147 ILE A CA 1
ATOM 1164 C C . ILE A 1 147 ? 3.834 1.750 5.984 1.00 90.06 147 ILE A C 1
ATOM 1166 O O . ILE A 1 147 ? 4.405 2.810 5.721 1.00 90.06 147 ILE A O 1
ATOM 1170 N N . ASN A 1 148 ? 4.436 0.573 5.952 1.00 91.25 148 ASN A N 1
ATOM 1171 C CA . ASN A 1 148 ? 5.824 0.346 5.630 1.00 91.25 148 ASN A CA 1
ATOM 1172 C C . ASN A 1 148 ? 5.942 -0.194 4.215 1.00 91.25 148 ASN A C 1
ATOM 1174 O O . ASN A 1 148 ? 5.202 -1.070 3.774 1.00 91.25 148 ASN A O 1
ATOM 1178 N N . TRP A 1 149 ? 6.942 0.294 3.508 1.00 91.75 149 TRP A N 1
ATOM 1179 C CA . TRP A 1 149 ? 7.162 -0.068 2.125 1.00 91.75 149 TRP A CA 1
ATOM 1180 C C . TRP A 1 149 ? 8.636 -0.346 1.909 1.00 91.75 149 TRP A C 1
ATOM 1182 O O . TRP A 1 149 ? 9.500 0.244 2.562 1.00 91.75 149 TRP A O 1
ATOM 1192 N N . ARG A 1 150 ? 8.935 -1.204 0.944 1.00 93.44 150 ARG A N 1
ATOM 1193 C CA . ARG A 1 150 ? 10.308 -1.471 0.539 1.00 93.44 150 ARG A CA 1
ATOM 1194 C C . ARG A 1 150 ? 10.377 -1.798 -0.934 1.00 93.44 150 ARG A C 1
ATOM 1196 O O . ARG A 1 150 ? 9.430 -2.325 -1.513 1.00 93.44 150 ARG A O 1
ATOM 1203 N N . VAL A 1 151 ? 11.539 -1.540 -1.508 1.00 93.50 151 VAL A N 1
ATOM 1204 C CA . VAL A 1 151 ? 11.876 -2.021 -2.839 1.00 93.50 151 VAL A CA 1
ATOM 1205 C C . VAL A 1 151 ? 13.013 -3.013 -2.689 1.00 93.50 151 VAL A C 1
ATOM 1207 O O . VAL A 1 151 ? 14.031 -2.700 -2.073 1.00 93.50 151 VAL A O 1
ATOM 1210 N N . ILE A 1 152 ? 12.817 -4.215 -3.217 1.00 93.69 152 ILE A N 1
ATOM 1211 C CA . ILE A 1 152 ? 13.821 -5.279 -3.201 1.00 93.69 152 ILE A CA 1
ATOM 1212 C C . ILE A 1 152 ? 14.279 -5.579 -4.633 1.00 93.69 152 ILE A C 1
ATOM 1214 O O . ILE A 1 152 ? 13.488 -5.394 -5.565 1.00 93.69 152 ILE A O 1
ATOM 1218 N N . PRO A 1 153 ? 15.537 -6.008 -4.843 1.00 90.06 153 PRO A N 1
ATOM 1219 C CA . PRO A 1 153 ? 15.953 -6.573 -6.124 1.00 90.06 153 PRO A CA 1
ATOM 1220 C C . PRO A 1 153 ? 15.126 -7.824 -6.448 1.00 90.06 153 PRO A C 1
ATOM 1222 O O . PRO A 1 153 ? 14.530 -8.423 -5.546 1.00 90.06 153 PRO A O 1
ATOM 1225 N N . ASN A 1 154 ? 15.036 -8.154 -7.739 1.00 81.44 154 ASN A N 1
ATOM 1226 C CA . ASN A 1 154 ? 14.279 -9.323 -8.169 1.00 81.44 154 ASN A CA 1
ATOM 1227 C C . ASN A 1 154 ? 14.953 -10.634 -7.786 1.00 81.44 154 ASN A C 1
ATOM 1229 O O . ASN A 1 154 ? 16.202 -10.653 -7.725 1.00 81.44 154 ASN A O 1
#

pLDDT: mean 85.69, std 13.43, range [31.55, 96.06]

Secondary structure (DSSP, 8-state):
-------EEEPPPPP-SSS-EEEEE--SS-EEEEE-S-S---EEEEEEEPPPEETTS--BPPSS-EEEPPPSEEEEEEE---SPPEE--S-EE-SSSSPEEEEEE-TTSPPEEEEEEPPTT-EEEEE-GGG--B-TTSPBPPEEEEEEEEEE--